Protein AF-M1XGV8-F1 (afdb_monomer_lite)

Organism: Staphylococcus aureus (NCBI:txid1280)

Sequence (108 aa):
MMTNIQRMIQMTYEQKDDFKKLKNRILGISINLPEGQTFTFHDLNRRANVPCSKAVQQNVGRWFAYFVKHAPRVPFIIIGKNTNGHLVYMKVGPNPLNDSNPSKGGVR

Radius of gyration: 16.37 Å; chains: 1; bounding box: 46×29×45 Å

pLDDT: mean 85.89, std 16.35, range [32.66, 98.12]

Secondary structure (DSSP, 8-state):
---HHHHHHHHHHHHHHHHHHHHHHHHHHHHTSPTT-EEEHHHHHHHH-----HHHHHHHHHHHHHHHHHSTT-SEEEEEE-TTS-EEEEE-SS--S-TT-GGGT---

Foldseek 3Di:
DDDPVRVVVVVVVQLVVLLVLLLVQLVVVLQPDDAFDKDFLVRSSVVSPRDDDPVSSVVSNVVVLCCQLPPPQDQKFFPAADPVRTTMMGGHPRDDDDPPDCSSPDDD

InterPro domains:
  IPR010813 Protein of unknown function DUF1413 [PF07205] (26-91)

Structure (mmCIF, N/CA/C/O backbone):
data_AF-M1XGV8-F1
#
_entry.id   AF-M1XGV8-F1
#
loop_
_atom_site.group_PDB
_atom_site.id
_atom_site.type_symbol
_atom_site.label_atom_id
_atom_site.label_alt_id
_atom_site.label_comp_id
_atom_site.label_asym_id
_atom_site.label_entity_id
_atom_site.label_seq_id
_atom_site.pdbx_PDB_ins_code
_atom_site.Cartn_x
_atom_site.Cartn_y
_atom_site.Cartn_z
_atom_site.occupancy
_atom_site.B_iso_or_equiv
_atom_site.auth_seq_id
_atom_site.auth_comp_id
_atom_site.auth_asym_id
_atom_site.auth_atom_id
_atom_site.pdbx_PDB_model_num
ATOM 1 N N . MET A 1 1 ? -25.341 10.322 29.664 1.00 70.62 1 MET A N 1
ATOM 2 C CA . MET A 1 1 ? -25.347 11.043 28.370 1.00 70.62 1 MET A CA 1
ATOM 3 C C . MET A 1 1 ? -23.936 11.576 28.138 1.00 70.62 1 MET A C 1
ATOM 5 O O . MET A 1 1 ? -23.422 12.223 29.038 1.00 70.62 1 MET A O 1
ATOM 9 N N . MET A 1 2 ? -23.270 11.235 27.028 1.00 75.94 2 MET A N 1
ATOM 10 C CA . MET A 1 2 ? -21.905 11.720 26.741 1.00 75.94 2 MET A CA 1
ATOM 11 C C . MET A 1 2 ? -21.920 13.177 26.267 1.00 75.94 2 MET A C 1
ATOM 13 O O . MET A 1 2 ? -22.808 13.566 25.506 1.00 75.94 2 MET A O 1
ATOM 17 N N . THR A 1 3 ? -20.922 13.961 26.677 1.00 87.50 3 THR A N 1
ATOM 18 C CA . THR A 1 3 ? -20.752 15.354 26.234 1.00 87.50 3 THR A CA 1
ATOM 19 C C . THR A 1 3 ? -20.214 15.432 24.799 1.00 87.50 3 THR A C 1
ATOM 21 O O . THR A 1 3 ? -19.649 14.471 24.270 1.00 87.50 3 THR A O 1
ATOM 24 N N . ASN A 1 4 ? -20.345 16.596 24.155 1.00 82.88 4 ASN A N 1
ATOM 25 C CA . ASN A 1 4 ? -19.813 16.817 22.802 1.00 82.88 4 ASN A CA 1
ATOM 26 C C . ASN A 1 4 ? -18.289 16.613 22.726 1.00 82.88 4 ASN A C 1
ATOM 28 O O . ASN A 1 4 ? -17.795 16.052 21.751 1.00 82.88 4 ASN A O 1
ATOM 32 N N . ILE A 1 5 ? -17.557 16.978 23.782 1.00 83.38 5 ILE A N 1
ATOM 33 C CA . ILE A 1 5 ? -16.105 16.769 23.876 1.00 83.38 5 ILE A CA 1
ATOM 34 C C . ILE A 1 5 ? -15.777 15.270 23.904 1.00 83.38 5 ILE A C 1
ATOM 36 O O . ILE A 1 5 ? -14.925 14.813 23.146 1.00 83.38 5 ILE A O 1
ATOM 40 N N . GLN A 1 6 ? -16.492 14.481 24.715 1.00 79.94 6 GLN A N 1
ATOM 41 C CA . GLN A 1 6 ? -16.293 13.028 24.782 1.00 79.94 6 GLN A CA 1
ATOM 42 C C . GLN A 1 6 ? -16.552 12.347 23.431 1.00 79.94 6 GLN A C 1
ATOM 44 O O . GLN A 1 6 ? -15.802 11.454 23.044 1.00 79.94 6 GLN A O 1
ATOM 49 N N . ARG A 1 7 ? -17.558 12.807 22.675 1.00 79.38 7 ARG A N 1
ATOM 50 C CA . ARG A 1 7 ? -17.839 12.305 21.318 1.00 79.38 7 ARG A CA 1
ATOM 51 C C . ARG A 1 7 ? -16.718 12.622 20.324 1.00 79.38 7 ARG A C 1
ATOM 53 O O . ARG A 1 7 ? -16.340 11.749 19.548 1.00 79.38 7 ARG A O 1
ATOM 60 N N . MET A 1 8 ? -16.163 13.837 20.351 1.00 78.94 8 MET A N 1
ATOM 61 C CA . MET A 1 8 ? -15.040 14.220 19.479 1.00 78.94 8 MET A CA 1
ATOM 62 C C . MET A 1 8 ? -13.773 13.417 19.785 1.00 78.94 8 MET A C 1
ATOM 64 O O . MET A 1 8 ? -13.071 12.975 18.873 1.00 78.94 8 MET A O 1
ATOM 68 N N . ILE A 1 9 ? -13.492 13.209 21.071 1.00 80.06 9 ILE A N 1
ATOM 69 C CA . ILE A 1 9 ? -12.359 12.406 21.525 1.00 80.06 9 ILE A CA 1
ATOM 70 C C . ILE A 1 9 ? -12.516 10.960 21.042 1.00 80.06 9 ILE A C 1
ATOM 72 O O . ILE A 1 9 ? -11.611 10.441 20.391 1.00 80.06 9 ILE A O 1
ATOM 76 N N . GLN A 1 10 ? -13.680 10.346 21.269 1.00 74.25 10 GLN A N 1
ATOM 77 C CA . GLN A 1 10 ? -13.974 8.980 20.828 1.00 74.25 10 GLN A CA 1
ATOM 78 C C . GLN A 1 10 ? -13.811 8.815 19.309 1.00 74.25 10 GLN A C 1
ATOM 80 O O . GLN A 1 10 ? -13.085 7.934 18.858 1.00 74.25 10 GLN A O 1
ATOM 85 N N . MET A 1 11 ? -14.382 9.730 18.521 1.00 77.81 11 MET A N 1
ATOM 86 C CA . MET A 1 11 ? -14.252 9.737 17.058 1.00 77.81 11 MET A CA 1
ATOM 87 C C . MET A 1 11 ? -12.790 9.866 16.593 1.00 77.81 11 MET A C 1
ATOM 89 O O . MET A 1 11 ? -12.409 9.349 15.543 1.00 77.81 11 MET A O 1
ATOM 93 N N . THR A 1 12 ? -11.954 10.568 17.359 1.00 82.62 12 THR A N 1
ATOM 94 C CA . THR A 1 12 ? -10.524 10.713 17.056 1.00 82.62 12 THR A CA 1
ATOM 95 C C . THR A 1 12 ? -9.754 9.429 17.365 1.00 82.62 12 THR A C 1
ATOM 97 O O . THR A 1 12 ? -8.859 9.056 16.603 1.00 82.62 12 THR A O 1
ATOM 100 N N . TYR A 1 13 ? -10.090 8.742 18.460 1.00 80.50 13 TYR A N 1
ATOM 101 C CA . TYR A 1 13 ? -9.503 7.444 18.798 1.00 80.50 13 TYR A CA 1
ATOM 102 C C . TYR A 1 13 ? -9.877 6.370 17.775 1.00 80.50 13 TYR A C 1
ATOM 104 O O . TYR A 1 13 ? -8.982 5.710 17.253 1.00 80.50 13 TYR A O 1
ATOM 112 N N . GLU A 1 14 ? -11.153 6.274 17.398 1.00 80.88 14 GLU A N 1
ATOM 113 C CA . GLU A 1 14 ? -11.628 5.324 16.382 1.00 80.88 14 GLU A CA 1
ATOM 114 C C . GLU A 1 14 ? -10.898 5.514 15.044 1.00 80.88 14 GLU A C 1
ATOM 116 O O . GLU A 1 14 ? -10.396 4.556 14.460 1.00 80.88 14 GLU A O 1
ATOM 121 N N . GLN A 1 15 ? -10.710 6.762 14.601 1.00 86.12 15 GLN A N 1
ATOM 122 C CA . GLN A 1 15 ? -9.940 7.047 13.385 1.00 86.12 15 GLN A CA 1
ATOM 123 C C . GLN A 1 15 ? -8.465 6.634 13.482 1.00 86.12 15 GLN A C 1
ATOM 125 O O . GLN A 1 15 ? -7.885 6.191 12.487 1.00 86.12 15 GLN A O 1
ATOM 130 N N . LYS A 1 16 ? -7.835 6.786 14.653 1.00 89.56 16 LYS A N 1
ATOM 131 C CA . LYS A 1 16 ? -6.446 6.351 14.872 1.00 89.56 16 LYS A CA 1
ATOM 132 C C . LYS A 1 16 ? -6.328 4.829 14.841 1.00 89.56 16 LYS A C 1
ATOM 134 O O . LYS A 1 16 ? -5.387 4.309 14.232 1.00 89.56 16 LYS A O 1
ATOM 139 N N . ASP A 1 17 ? -7.275 4.130 15.453 1.00 93.62 17 ASP A N 1
ATOM 140 C CA . ASP A 1 17 ? -7.297 2.670 15.484 1.00 93.62 17 ASP A CA 1
ATOM 141 C C . ASP A 1 17 ? -7.564 2.086 14.096 1.00 93.62 17 ASP A C 1
ATOM 143 O O . ASP A 1 17 ? -6.814 1.215 13.643 1.00 93.62 17 ASP A O 1
ATOM 147 N N . ASP A 1 18 ? -8.531 2.640 13.364 1.00 95.50 18 ASP A N 1
ATOM 148 C CA . ASP A 1 18 ? -8.809 2.270 11.977 1.00 95.50 18 ASP A CA 1
ATOM 149 C C . ASP A 1 18 ? -7.601 2.518 11.073 1.00 95.50 18 ASP A C 1
ATOM 151 O O . ASP A 1 18 ? -7.235 1.657 10.267 1.00 95.50 18 ASP A O 1
ATOM 155 N N . PHE A 1 19 ? -6.925 3.663 11.233 1.00 96.38 19 PHE A N 1
ATOM 156 C CA . PHE A 1 19 ? -5.697 3.960 10.499 1.00 96.38 19 PHE A CA 1
ATOM 157 C C . PHE A 1 19 ? -4.634 2.893 10.759 1.00 96.38 19 PHE A C 1
ATOM 159 O O . PHE A 1 19 ? -4.057 2.352 9.814 1.00 96.38 19 PHE A O 1
ATOM 166 N N . LYS A 1 20 ? -4.377 2.550 12.028 1.00 96.75 20 LYS A N 1
ATOM 167 C CA . LYS A 1 20 ? -3.378 1.538 12.402 1.00 96.75 20 LYS A CA 1
ATOM 168 C C . LYS A 1 20 ? -3.750 0.160 11.852 1.00 96.75 20 LYS A C 1
ATOM 170 O O . LYS A 1 20 ? -2.883 -0.530 11.310 1.00 96.75 20 LYS A O 1
ATOM 175 N N . LYS A 1 21 ? -5.024 -0.222 11.953 1.00 97.69 21 LYS A N 1
ATOM 176 C CA . LYS A 1 21 ? -5.551 -1.504 11.474 1.00 97.69 21 LYS A CA 1
ATOM 177 C C . LYS A 1 21 ? -5.418 -1.632 9.959 1.00 97.69 21 LYS A C 1
ATOM 179 O O . LYS A 1 21 ? -4.836 -2.611 9.486 1.00 97.69 21 LYS A O 1
ATOM 184 N N . LEU A 1 22 ? -5.881 -0.633 9.204 1.00 98.12 22 LEU A N 1
ATOM 185 C CA . LEU A 1 22 ? -5.764 -0.621 7.747 1.00 98.12 22 LEU A CA 1
ATOM 186 C C . LEU A 1 22 ? -4.293 -0.603 7.319 1.00 98.12 22 LEU A C 1
ATOM 188 O O . LEU A 1 22 ? -3.890 -1.445 6.522 1.00 98.12 22 LEU A O 1
ATOM 192 N N . LYS A 1 23 ? -3.461 0.267 7.904 1.00 98.00 23 LYS A N 1
ATOM 193 C CA . LYS A 1 23 ? -2.017 0.337 7.624 1.00 98.00 23 LYS A CA 1
ATOM 194 C C . LYS A 1 23 ? -1.330 -1.026 7.756 1.00 98.00 23 LYS A C 1
ATOM 196 O O . LYS A 1 23 ? -0.622 -1.452 6.845 1.00 98.00 23 LYS A O 1
ATOM 201 N N . ASN A 1 24 ? -1.549 -1.718 8.873 1.00 97.88 24 ASN A N 1
ATOM 202 C CA . ASN A 1 24 ? -0.918 -3.010 9.137 1.00 97.88 24 ASN A CA 1
ATOM 203 C C . ASN A 1 24 ? -1.402 -4.090 8.159 1.00 97.88 24 ASN A C 1
ATOM 205 O O . ASN A 1 24 ? -0.599 -4.891 7.682 1.00 97.88 24 ASN A O 1
ATOM 209 N N . ARG A 1 25 ? -2.698 -4.094 7.818 1.00 97.88 25 ARG A N 1
ATOM 210 C CA . ARG A 1 25 ? -3.262 -5.041 6.848 1.00 97.88 25 ARG A CA 1
ATOM 211 C C . ARG A 1 25 ? -2.702 -4.813 5.444 1.00 97.88 25 ARG A C 1
ATOM 213 O O . ARG A 1 25 ? -2.319 -5.777 4.790 1.00 97.88 25 ARG A O 1
ATOM 220 N N . ILE A 1 26 ? -2.608 -3.553 5.016 1.00 97.94 26 ILE A N 1
ATOM 221 C CA . ILE A 1 26 ? -2.014 -3.155 3.734 1.00 97.94 26 ILE A CA 1
ATOM 222 C C . ILE A 1 26 ? -0.568 -3.645 3.636 1.00 97.94 26 ILE A C 1
ATOM 224 O O . ILE A 1 26 ? -0.235 -4.304 2.656 1.00 97.94 26 ILE A O 1
ATOM 228 N N . LEU A 1 27 ? 0.258 -3.391 4.659 1.00 96.25 27 LEU A N 1
ATOM 229 C CA . LEU A 1 27 ? 1.647 -3.863 4.700 1.00 96.25 27 LEU A CA 1
ATOM 230 C C . LEU A 1 27 ? 1.745 -5.390 4.633 1.00 96.25 27 LEU A C 1
ATOM 232 O O . LEU A 1 27 ? 2.539 -5.923 3.863 1.00 96.25 27 LEU A O 1
ATOM 236 N N . GLY A 1 28 ? 0.927 -6.093 5.420 1.00 96.31 28 GLY A N 1
ATOM 237 C CA . GLY A 1 28 ? 0.908 -7.554 5.423 1.00 96.31 28 GLY A CA 1
ATOM 238 C C . GLY A 1 28 ? 0.547 -8.137 4.056 1.00 96.31 28 GLY A C 1
ATOM 239 O O . GLY A 1 28 ? 1.162 -9.106 3.624 1.00 96.31 28 GLY A O 1
ATOM 240 N N . ILE A 1 29 ? -0.403 -7.533 3.339 1.00 97.12 29 ILE A N 1
ATOM 241 C CA . ILE A 1 29 ? -0.753 -7.969 1.981 1.00 97.12 29 ILE A CA 1
ATOM 242 C C . ILE A 1 29 ? 0.375 -7.630 1.006 1.00 97.12 29 ILE A C 1
ATOM 244 O O . ILE A 1 29 ? 0.780 -8.495 0.238 1.00 97.12 29 ILE A O 1
ATOM 248 N N . SER A 1 30 ? 0.890 -6.396 1.028 1.00 95.50 30 SER A N 1
ATOM 249 C CA . SER A 1 30 ? 1.862 -5.932 0.034 1.00 95.50 30 SER A CA 1
ATOM 250 C C . SER A 1 30 ? 3.193 -6.677 0.119 1.00 95.50 30 SER A C 1
ATOM 252 O O . SER A 1 30 ? 3.776 -6.992 -0.913 1.00 95.50 30 SER A O 1
ATOM 254 N N . ILE A 1 31 ? 3.675 -6.984 1.328 1.00 93.12 31 ILE A N 1
ATOM 255 C CA . ILE A 1 31 ? 4.943 -7.708 1.533 1.00 93.12 31 ILE A CA 1
ATOM 256 C C . ILE A 1 31 ? 4.866 -9.140 0.988 1.00 93.12 31 ILE A C 1
ATOM 258 O O . ILE A 1 31 ? 5.855 -9.624 0.445 1.00 93.12 31 ILE A O 1
ATOM 262 N N . ASN A 1 32 ? 3.698 -9.777 1.088 1.00 94.44 32 ASN A N 1
ATOM 263 C CA . ASN A 1 32 ? 3.469 -11.155 0.646 1.00 94.44 32 ASN A CA 1
ATOM 264 C C . ASN A 1 32 ? 3.098 -11.280 -0.842 1.00 94.44 32 ASN A C 1
ATOM 266 O O . ASN A 1 32 ? 2.767 -12.373 -1.299 1.00 94.44 32 ASN A O 1
ATOM 270 N N . LEU A 1 33 ? 3.119 -10.186 -1.610 1.00 95.56 33 LEU A N 1
ATOM 271 C CA . LEU A 1 33 ? 2.968 -10.282 -3.060 1.00 95.56 33 LEU A CA 1
ATOM 272 C C . LEU A 1 33 ? 4.217 -10.944 -3.677 1.00 95.56 33 LEU A C 1
ATOM 274 O O . LEU A 1 33 ? 5.332 -10.669 -3.224 1.00 95.56 33 LEU A O 1
ATOM 278 N N . PRO A 1 34 ? 4.054 -11.772 -4.724 1.00 94.56 34 PRO A N 1
ATOM 279 C CA . PRO A 1 34 ? 5.144 -12.209 -5.586 1.00 94.56 34 PRO A CA 1
ATOM 280 C C . PRO A 1 34 ? 5.990 -11.051 -6.122 1.00 94.56 34 PRO A C 1
ATOM 282 O O . PRO A 1 34 ? 5.476 -9.977 -6.449 1.00 94.56 34 PRO A O 1
ATOM 285 N N . GLU A 1 35 ? 7.295 -11.277 -6.255 1.00 92.75 35 GLU A N 1
ATOM 286 C CA . GLU A 1 35 ? 8.187 -10.334 -6.931 1.00 92.75 35 GLU A CA 1
ATOM 287 C C . GLU A 1 35 ? 7.772 -10.124 -8.392 1.00 92.75 35 GLU A C 1
ATOM 289 O O . GLU A 1 35 ? 7.268 -11.030 -9.052 1.00 92.75 35 GLU A O 1
ATOM 294 N N . GLY A 1 36 ? 7.928 -8.895 -8.882 1.00 91.25 36 GLY A N 1
ATOM 295 C CA . GLY A 1 36 ? 7.449 -8.472 -10.198 1.00 91.25 36 GLY A CA 1
ATOM 296 C C . GLY A 1 36 ? 5.954 -8.144 -10.245 1.00 91.25 36 GLY A C 1
ATOM 297 O O . GLY A 1 36 ? 5.502 -7.532 -11.212 1.00 91.25 36 GLY A O 1
ATOM 298 N N . GLN A 1 37 ? 5.169 -8.472 -9.209 1.00 96.00 37 GLN A N 1
ATOM 299 C CA . GLN A 1 37 ? 3.748 -8.134 -9.207 1.00 96.00 37 GLN A CA 1
ATOM 300 C C . GLN A 1 37 ? 3.535 -6.621 -9.112 1.00 96.00 37 GLN A C 1
ATOM 302 O O . GLN A 1 37 ? 4.015 -5.957 -8.186 1.00 96.00 37 GLN A O 1
ATOM 307 N N . THR A 1 38 ? 2.740 -6.094 -10.043 1.00 96.94 38 THR A N 1
ATOM 308 C CA . THR A 1 38 ? 2.253 -4.716 -10.012 1.00 96.94 38 THR A CA 1
ATOM 309 C C . THR A 1 38 ? 0.942 -4.614 -9.239 1.00 96.94 38 THR A C 1
ATOM 311 O O . THR A 1 38 ? 0.118 -5.533 -9.231 1.00 96.94 38 THR A O 1
ATOM 314 N N . PHE A 1 39 ? 0.754 -3.502 -8.535 1.00 97.19 39 PHE A N 1
ATOM 315 C CA . PHE A 1 39 ? -0.440 -3.264 -7.728 1.00 97.19 39 PHE A CA 1
ATOM 316 C C . PHE A 1 39 ? -0.691 -1.772 -7.515 1.00 97.19 39 PHE A C 1
ATOM 318 O O . PHE A 1 39 ? 0.215 -0.945 -7.610 1.00 97.19 39 PHE A O 1
ATOM 325 N N . THR A 1 40 ? -1.927 -1.420 -7.169 1.00 97.94 40 THR A N 1
ATOM 326 C CA . THR A 1 40 ? -2.280 -0.085 -6.669 1.00 97.94 40 THR A CA 1
ATOM 327 C C . THR A 1 40 ? -2.653 -0.141 -5.189 1.00 97.94 40 THR A C 1
ATOM 329 O O . THR A 1 40 ? -3.015 -1.194 -4.659 1.00 97.94 40 THR A O 1
ATOM 332 N N . PHE A 1 41 ? -2.648 1.010 -4.509 1.00 97.12 41 PHE A N 1
ATOM 333 C CA . PHE A 1 41 ? -3.210 1.089 -3.155 1.00 97.12 41 PHE A CA 1
ATOM 334 C C . PHE A 1 41 ? -4.690 0.670 -3.129 1.00 97.12 41 PHE A C 1
ATOM 336 O O . PHE A 1 41 ? -5.140 0.053 -2.170 1.00 97.12 41 PHE A O 1
ATOM 343 N N . HIS A 1 42 ? -5.442 0.959 -4.196 1.00 96.19 42 HIS A N 1
ATOM 344 C CA . HIS A 1 42 ? -6.845 0.569 -4.308 1.00 96.19 42 HIS A CA 1
ATOM 345 C C . HIS A 1 42 ? -7.025 -0.958 -4.290 1.00 96.19 42 HIS A C 1
ATOM 347 O O . HIS A 1 42 ? -7.919 -1.458 -3.609 1.00 96.19 42 HIS A O 1
ATOM 353 N N . ASP A 1 43 ? -6.152 -1.710 -4.966 1.00 96.50 43 ASP A N 1
ATOM 354 C CA . ASP A 1 43 ? -6.190 -3.179 -4.952 1.00 96.50 43 ASP A CA 1
ATOM 355 C C . ASP A 1 43 ? -5.914 -3.737 -3.559 1.00 96.50 43 ASP A C 1
ATOM 357 O O . ASP A 1 43 ? -6.636 -4.617 -3.084 1.00 96.50 43 ASP A O 1
ATOM 361 N N . LEU A 1 44 ? -4.912 -3.181 -2.874 1.00 97.56 44 LEU A N 1
ATOM 362 C CA . LEU A 1 44 ? -4.597 -3.553 -1.497 1.00 97.56 44 LEU A CA 1
ATOM 363 C C . LEU A 1 44 ? -5.748 -3.214 -0.546 1.00 97.56 44 LEU A C 1
ATOM 365 O O . LEU A 1 44 ? -6.104 -4.040 0.286 1.00 97.56 44 LEU A O 1
ATOM 369 N N . ASN A 1 45 ? -6.361 -2.037 -0.687 1.00 96.75 45 ASN A N 1
ATOM 370 C CA . ASN A 1 45 ? -7.473 -1.586 0.149 1.00 96.75 45 ASN A CA 1
ATOM 371 C C . ASN A 1 45 ? -8.712 -2.479 -0.013 1.00 96.75 45 ASN A C 1
ATOM 373 O O . ASN A 1 45 ? -9.312 -2.881 0.983 1.00 96.75 45 ASN A O 1
ATOM 377 N N . ARG A 1 46 ? -9.038 -2.882 -1.251 1.00 96.19 46 ARG A N 1
ATOM 378 C CA . ARG A 1 46 ? -10.102 -3.866 -1.517 1.00 96.19 46 ARG A CA 1
ATOM 379 C C . ARG A 1 46 ? -9.815 -5.215 -0.856 1.00 96.19 46 ARG A C 1
ATOM 381 O O . ARG A 1 46 ? -10.703 -5.781 -0.233 1.00 96.19 46 ARG A O 1
ATOM 388 N N . ARG A 1 47 ? -8.575 -5.713 -0.943 1.00 96.56 47 ARG A N 1
ATOM 389 C CA . ARG A 1 47 ? -8.165 -6.979 -0.300 1.00 96.56 47 ARG A CA 1
ATOM 390 C C . ARG A 1 47 ? -8.110 -6.885 1.227 1.00 96.56 47 ARG A C 1
ATOM 392 O O . ARG A 1 47 ? -8.360 -7.873 1.912 1.00 96.56 47 ARG A O 1
ATOM 399 N N . ALA A 1 48 ? -7.759 -5.720 1.767 1.00 96.50 48 ALA A N 1
ATOM 400 C CA . ALA A 1 48 ? -7.681 -5.490 3.203 1.00 96.50 48 ALA A CA 1
ATOM 401 C C . ALA A 1 48 ? -9.062 -5.558 3.861 1.00 96.50 48 ALA A C 1
ATOM 403 O O . ALA A 1 48 ? -9.152 -6.067 4.978 1.00 96.50 48 ALA A O 1
ATOM 404 N N . ASN A 1 49 ? -10.098 -5.073 3.162 1.00 95.50 49 ASN A N 1
ATOM 405 C CA . ASN A 1 49 ? -11.502 -5.106 3.578 1.00 95.50 49 ASN A CA 1
ATOM 406 C C . ASN A 1 49 ? -11.714 -4.655 5.037 1.00 95.50 49 ASN A C 1
ATOM 408 O O . ASN A 1 49 ? -12.459 -5.266 5.802 1.00 95.50 49 ASN A O 1
ATOM 412 N N . VAL A 1 50 ? -10.996 -3.605 5.453 1.00 94.88 50 VAL A N 1
ATOM 413 C CA . VAL A 1 50 ? -11.149 -3.015 6.786 1.00 94.88 50 VAL A CA 1
ATOM 414 C C . VAL A 1 50 ? -12.267 -1.974 6.711 1.00 94.88 50 VAL A C 1
ATOM 416 O O . VAL A 1 50 ? -12.101 -0.986 5.988 1.00 94.88 50 VAL A O 1
ATOM 419 N N . PRO A 1 51 ? -13.387 -2.152 7.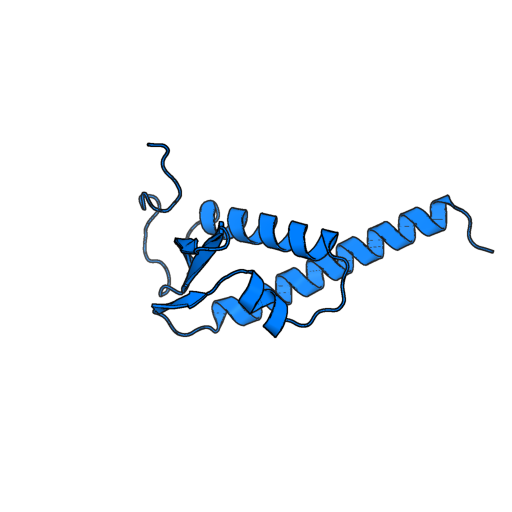437 1.00 93.69 51 PRO A N 1
ATOM 420 C CA . PRO A 1 51 ? -14.429 -1.137 7.494 1.00 93.69 51 PRO A CA 1
ATOM 421 C C . PRO A 1 51 ? -13.863 0.101 8.192 1.00 93.69 51 PRO A C 1
ATOM 423 O O . PRO A 1 51 ? -13.453 0.026 9.343 1.00 93.69 51 PRO A O 1
ATOM 426 N N . CYS A 1 52 ? -13.777 1.212 7.464 1.00 93.69 52 CYS A N 1
ATOM 427 C CA . CYS A 1 52 ? -13.285 2.492 7.968 1.00 93.69 52 CYS A CA 1
ATOM 428 C C . CYS A 1 52 ? -13.727 3.632 7.042 1.00 93.69 52 CYS A C 1
ATOM 430 O O . CYS A 1 52 ? -14.117 3.414 5.887 1.00 93.69 52 CYS A O 1
ATOM 432 N N . SER A 1 53 ? -13.640 4.868 7.534 1.00 94.94 53 SER A N 1
ATOM 433 C CA . SER A 1 53 ? -14.036 6.049 6.765 1.00 94.94 53 SER A CA 1
ATOM 434 C C . SER A 1 53 ? -13.154 6.274 5.527 1.00 94.94 53 SER A C 1
ATOM 436 O O . SER A 1 53 ? -11.973 5.919 5.484 1.00 94.94 53 SER A O 1
ATOM 438 N N . LYS A 1 54 ? -13.702 6.957 4.514 1.00 94.06 54 LYS A N 1
ATOM 439 C CA . LYS A 1 54 ? -12.943 7.363 3.317 1.00 94.06 54 LYS A CA 1
ATOM 440 C C . LYS A 1 54 ? -11.719 8.220 3.669 1.00 94.06 54 LYS A C 1
ATOM 442 O O . LYS A 1 54 ? -10.688 8.101 3.012 1.00 94.06 54 LYS A O 1
ATOM 447 N N . ALA A 1 55 ? -11.813 9.044 4.715 1.00 94.19 55 ALA A N 1
ATOM 448 C CA . ALA A 1 55 ? -10.702 9.863 5.194 1.00 94.19 55 ALA A CA 1
ATOM 449 C C . ALA A 1 55 ? -9.544 8.999 5.721 1.00 94.19 55 ALA A C 1
ATOM 451 O O . ALA A 1 55 ? -8.391 9.236 5.360 1.00 94.19 55 ALA A O 1
ATOM 452 N N . VAL A 1 56 ? -9.841 7.948 6.495 1.00 96.31 56 VAL A N 1
ATOM 453 C CA . VAL A 1 56 ? -8.823 6.989 6.952 1.00 96.31 56 VAL A CA 1
ATOM 454 C C . VAL A 1 56 ? -8.167 6.290 5.760 1.00 96.31 56 VAL A C 1
ATOM 456 O O . VAL A 1 56 ? -6.939 6.255 5.679 1.00 96.31 56 VAL A O 1
ATOM 459 N N . GLN A 1 57 ? -8.955 5.816 4.789 1.00 97.12 57 GLN A N 1
ATOM 460 C CA . GLN A 1 57 ? -8.424 5.167 3.582 1.00 97.12 57 GLN A CA 1
ATOM 461 C C . GLN A 1 57 ? -7.480 6.091 2.796 1.00 97.12 57 GLN A C 1
ATOM 463 O O . GLN A 1 57 ? -6.391 5.678 2.396 1.00 97.12 57 GLN A O 1
ATOM 468 N N . GLN A 1 58 ? -7.857 7.361 2.615 1.00 95.62 58 GLN A N 1
ATOM 469 C CA . GLN A 1 58 ? -7.021 8.363 1.946 1.00 95.62 58 GLN A CA 1
ATOM 470 C C . GLN A 1 58 ? -5.736 8.659 2.724 1.00 95.62 58 GLN A C 1
ATOM 472 O O . GLN A 1 58 ? -4.665 8.748 2.121 1.00 95.62 58 GLN A O 1
ATOM 477 N N . ASN A 1 59 ? -5.817 8.779 4.050 1.00 96.88 59 ASN A N 1
ATOM 478 C CA . ASN A 1 59 ? -4.652 9.029 4.895 1.00 96.88 59 ASN A CA 1
ATOM 479 C C . ASN A 1 59 ? -3.670 7.854 4.872 1.00 96.88 59 ASN A C 1
ATOM 481 O O . ASN A 1 59 ? -2.465 8.078 4.753 1.00 96.88 59 ASN A O 1
ATOM 485 N N . VAL A 1 60 ? -4.157 6.609 4.914 1.00 97.88 60 VAL A N 1
ATOM 486 C CA . VAL A 1 60 ? -3.290 5.429 4.777 1.00 97.88 60 VAL A CA 1
ATOM 487 C C . VAL A 1 60 ? -2.687 5.357 3.372 1.00 97.88 60 VAL A C 1
ATOM 489 O O . VAL A 1 60 ? -1.503 5.057 3.245 1.00 97.88 60 VAL A O 1
ATOM 492 N N . GLY A 1 61 ? -3.438 5.708 2.324 1.00 97.00 61 GLY A N 1
ATOM 493 C CA . GLY A 1 61 ? -2.909 5.786 0.958 1.00 97.00 61 GLY A CA 1
ATOM 494 C C . GLY A 1 61 ? -1.785 6.817 0.805 1.00 97.00 61 GLY A C 1
ATOM 495 O O . GLY A 1 61 ? -0.740 6.515 0.226 1.00 97.00 61 GLY A O 1
ATOM 496 N N . ARG A 1 62 ? -1.952 8.016 1.383 1.00 96.81 62 ARG A N 1
ATOM 497 C CA . ARG A 1 62 ? -0.910 9.061 1.426 1.00 96.81 62 ARG A CA 1
ATOM 498 C C . ARG A 1 62 ? 0.321 8.593 2.197 1.00 96.81 62 ARG A C 1
ATOM 500 O O . ARG A 1 62 ? 1.439 8.745 1.708 1.00 96.81 62 ARG A O 1
ATOM 507 N N . TRP A 1 63 ? 0.114 7.988 3.368 1.00 97.50 63 TRP A N 1
ATOM 508 C CA . TRP A 1 63 ? 1.193 7.410 4.164 1.00 97.50 63 TRP A CA 1
ATOM 509 C C . TRP A 1 63 ? 1.949 6.326 3.387 1.00 97.50 63 TRP A C 1
ATOM 511 O O . TRP A 1 63 ? 3.175 6.343 3.375 1.00 97.50 63 TRP A O 1
ATOM 521 N N . PHE A 1 64 ? 1.247 5.427 2.691 1.00 96.94 64 PHE A N 1
ATOM 522 C CA . PHE A 1 64 ? 1.869 4.341 1.931 1.00 96.94 64 PHE A CA 1
ATOM 523 C C . PHE A 1 64 ? 2.723 4.878 0.777 1.00 96.94 64 PHE A C 1
ATOM 525 O O . PHE A 1 64 ? 3.858 4.446 0.595 1.00 96.94 64 PHE A O 1
ATOM 532 N N . ALA A 1 65 ? 2.224 5.870 0.033 1.00 95.56 65 ALA A N 1
ATOM 533 C CA . ALA A 1 65 ? 2.999 6.525 -1.019 1.00 95.56 65 ALA A CA 1
ATOM 534 C C . ALA A 1 65 ? 4.269 7.199 -0.470 1.00 95.56 65 ALA A C 1
ATOM 536 O O . ALA A 1 65 ? 5.342 7.051 -1.056 1.00 95.56 65 ALA A O 1
ATOM 537 N N . TYR A 1 66 ? 4.161 7.895 0.667 1.00 93.88 66 TYR A N 1
ATOM 538 C CA . TYR A 1 66 ? 5.305 8.517 1.337 1.00 93.88 66 TYR A CA 1
ATOM 539 C C . TYR A 1 66 ? 6.313 7.470 1.833 1.00 93.88 66 TYR A C 1
ATOM 541 O O . TYR A 1 66 ? 7.511 7.613 1.605 1.00 93.88 66 TYR A O 1
ATOM 549 N N . PHE A 1 67 ? 5.825 6.388 2.448 1.00 93.50 67 PHE A N 1
ATOM 550 C CA . PHE A 1 67 ? 6.630 5.257 2.904 1.00 93.50 67 PHE A CA 1
ATOM 551 C C . PHE A 1 67 ? 7.430 4.641 1.755 1.00 93.50 67 PHE A C 1
ATOM 553 O O . PHE A 1 67 ? 8.644 4.526 1.869 1.00 93.50 67 PHE A O 1
ATOM 560 N N . VAL A 1 68 ? 6.795 4.332 0.620 1.00 91.75 68 VAL A N 1
ATOM 561 C CA . VAL A 1 68 ? 7.505 3.766 -0.540 1.00 91.75 68 VAL A CA 1
ATOM 562 C C . VAL A 1 68 ? 8.542 4.742 -1.111 1.00 91.75 68 VAL A C 1
ATOM 564 O O . VAL A 1 68 ? 9.620 4.325 -1.524 1.00 91.75 68 VAL A O 1
ATOM 567 N N . LYS A 1 69 ? 8.238 6.045 -1.133 1.00 89.00 69 LYS A N 1
ATOM 568 C CA . LYS A 1 69 ? 9.129 7.064 -1.705 1.00 89.00 69 LYS A CA 1
ATOM 569 C C . LYS A 1 69 ? 10.362 7.334 -0.836 1.00 89.00 69 LYS A C 1
ATOM 571 O O . LYS A 1 69 ? 11.453 7.514 -1.373 1.00 89.00 69 LYS A O 1
ATOM 576 N N . HIS A 1 70 ? 10.183 7.392 0.482 1.00 87.69 70 HIS A N 1
ATOM 577 C CA . HIS A 1 70 ? 11.187 7.940 1.396 1.00 87.69 70 HIS A CA 1
ATOM 578 C C . HIS A 1 70 ? 11.820 6.917 2.338 1.00 87.69 70 HIS A C 1
ATOM 580 O O . HIS A 1 70 ? 12.933 7.158 2.800 1.00 87.69 70 HIS A O 1
ATOM 586 N N . ALA A 1 71 ? 11.166 5.790 2.635 1.00 85.94 71 ALA A N 1
ATOM 587 C CA . ALA A 1 71 ? 11.769 4.804 3.520 1.00 85.94 71 ALA A CA 1
ATOM 588 C C . ALA A 1 71 ? 12.877 4.025 2.781 1.00 85.94 71 ALA A C 1
ATOM 590 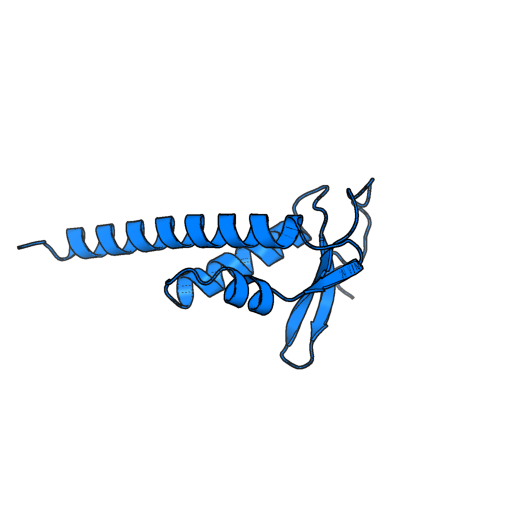O O . ALA A 1 71 ? 12.662 3.535 1.666 1.00 85.94 71 ALA A O 1
ATOM 591 N N . PRO A 1 72 ? 14.074 3.895 3.377 1.00 81.38 72 PRO A N 1
ATOM 592 C CA . PRO A 1 72 ? 15.148 3.119 2.777 1.00 81.38 72 PRO A CA 1
ATOM 593 C C . PRO A 1 72 ? 14.788 1.628 2.754 1.00 81.38 72 PRO A C 1
ATOM 595 O O . PRO A 1 72 ? 14.094 1.128 3.639 1.00 81.38 72 PRO A O 1
ATOM 598 N N . ARG A 1 73 ? 15.302 0.903 1.750 1.00 81.88 73 ARG A N 1
ATOM 599 C CA . ARG A 1 73 ? 15.250 -0.573 1.654 1.00 81.88 73 ARG A CA 1
ATOM 600 C C . ARG A 1 73 ? 13.847 -1.199 1.681 1.00 81.88 73 ARG A C 1
ATOM 602 O O . ARG A 1 73 ? 13.698 -2.378 1.992 1.00 81.88 73 ARG A O 1
ATOM 609 N N . VAL A 1 74 ? 12.811 -0.448 1.320 1.00 88.19 74 VAL A N 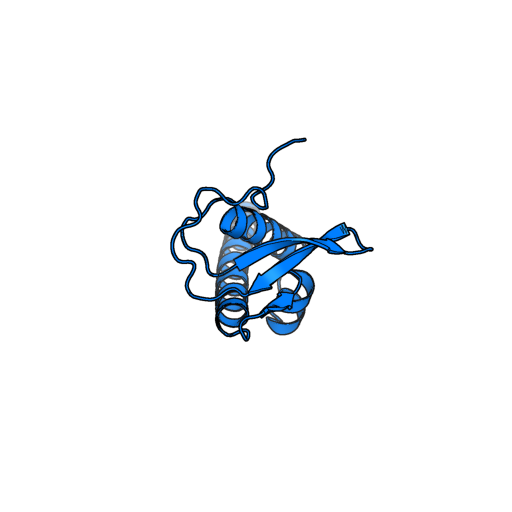1
ATOM 610 C CA . VAL A 1 74 ? 11.474 -1.021 1.128 1.00 88.19 74 VAL A CA 1
ATOM 611 C C . VAL A 1 74 ? 11.438 -1.903 -0.130 1.00 88.19 74 VAL A C 1
ATOM 613 O O . VAL A 1 74 ? 12.022 -1.521 -1.147 1.00 88.19 74 VAL A O 1
ATOM 616 N N . PRO A 1 75 ? 10.746 -3.060 -0.109 1.00 91.81 75 PRO A N 1
ATOM 617 C CA . PRO A 1 75 ? 10.663 -3.980 -1.249 1.00 91.81 75 PRO A CA 1
ATOM 618 C C . PRO A 1 75 ? 9.616 -3.528 -2.283 1.00 91.81 75 PRO A C 1
ATOM 620 O O . PRO A 1 75 ? 8.922 -4.340 -2.893 1.00 91.81 75 PRO A O 1
ATOM 623 N N . PHE A 1 76 ? 9.465 -2.217 -2.463 1.00 91.25 76 PHE A N 1
ATOM 624 C CA . PHE A 1 76 ? 8.465 -1.609 -3.331 1.00 91.25 76 PHE A CA 1
ATOM 625 C C . PHE A 1 76 ? 9.086 -0.446 -4.093 1.00 91.25 76 PHE A C 1
ATOM 627 O O . PHE A 1 76 ? 9.841 0.338 -3.521 1.00 91.25 76 PHE A O 1
ATOM 634 N N . ILE A 1 77 ? 8.708 -0.290 -5.358 1.00 91.31 77 ILE A N 1
ATOM 635 C CA . ILE A 1 77 ? 9.013 0.911 -6.141 1.00 91.31 77 ILE A CA 1
ATOM 636 C C . ILE A 1 77 ? 7.742 1.478 -6.764 1.00 91.31 77 ILE A C 1
ATOM 638 O O . ILE A 1 77 ? 6.787 0.744 -7.016 1.00 91.31 77 ILE A O 1
ATOM 642 N N . ILE A 1 78 ? 7.736 2.786 -7.018 1.00 93.00 78 ILE A N 1
ATOM 643 C CA . ILE A 1 78 ? 6.703 3.452 -7.815 1.00 93.00 78 ILE A CA 1
ATOM 644 C C . ILE A 1 78 ? 7.119 3.338 -9.282 1.00 93.00 78 ILE A C 1
ATOM 646 O O . ILE A 1 78 ? 8.223 3.747 -9.632 1.00 93.00 78 ILE A O 1
ATOM 650 N N . ILE A 1 79 ? 6.245 2.797 -10.132 1.00 93.38 79 ILE A N 1
ATOM 651 C CA . ILE A 1 79 ? 6.510 2.638 -11.574 1.00 93.38 79 ILE A CA 1
ATOM 652 C C . ILE A 1 79 ? 5.719 3.620 -12.447 1.00 9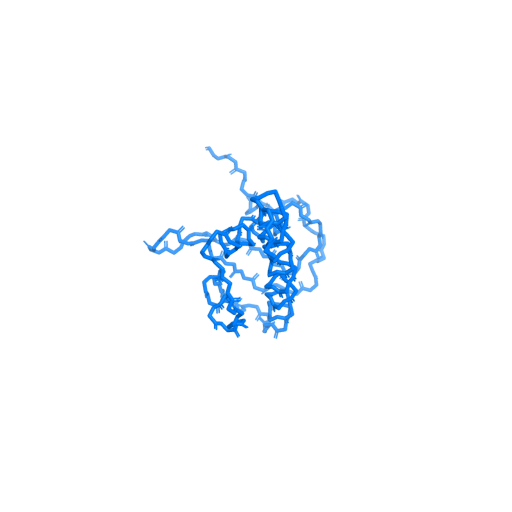3.38 79 ILE A C 1
ATOM 654 O O . ILE A 1 79 ? 5.896 3.650 -13.658 1.00 93.38 79 ILE A O 1
ATOM 658 N N . GLY A 1 80 ? 4.856 4.441 -11.843 1.00 92.50 80 GLY A N 1
ATOM 659 C CA . GLY A 1 80 ? 4.116 5.492 -12.538 1.00 92.50 80 GLY A CA 1
ATOM 660 C C . GLY A 1 80 ? 2.697 5.664 -12.007 1.00 92.50 80 GLY A C 1
ATOM 661 O O . GLY A 1 80 ? 2.421 5.428 -10.827 1.00 92.50 80 GLY A O 1
ATOM 662 N N . LYS A 1 81 ? 1.794 6.085 -12.894 1.00 95.44 81 LYS A N 1
ATOM 663 C CA . LYS A 1 81 ? 0.354 6.200 -12.642 1.00 95.44 81 LYS A CA 1
ATOM 664 C C . LYS A 1 81 ? -0.421 5.417 -13.698 1.00 95.44 81 LYS A C 1
ATOM 666 O O . LYS A 1 81 ? 0.006 5.362 -14.846 1.00 95.44 81 LYS A O 1
ATOM 671 N N . ASN A 1 82 ? -1.551 4.830 -13.315 1.00 93.44 82 ASN A N 1
ATOM 672 C CA . ASN A 1 82 ? -2.475 4.225 -14.273 1.00 93.44 82 ASN A CA 1
ATOM 673 C C . ASN A 1 82 ? -3.365 5.292 -14.939 1.00 93.44 82 ASN A C 1
ATOM 675 O O . ASN A 1 82 ? -3.298 6.475 -14.602 1.00 93.44 82 ASN A O 1
ATOM 679 N N . THR A 1 83 ? -4.239 4.864 -15.853 1.00 93.25 83 THR A N 1
ATOM 680 C CA . THR A 1 83 ? -5.190 5.732 -16.575 1.00 93.25 83 THR A CA 1
ATOM 681 C C . THR A 1 83 ? -6.152 6.496 -15.661 1.00 93.25 83 THR A C 1
ATOM 683 O O . THR A 1 83 ? -6.607 7.575 -16.020 1.00 93.25 83 THR A O 1
ATOM 686 N N . ASN A 1 84 ? -6.404 5.989 -14.451 1.00 92.25 84 ASN A N 1
ATOM 687 C CA . ASN A 1 84 ? -7.235 6.635 -13.430 1.00 92.25 84 ASN A CA 1
ATOM 688 C C . ASN A 1 84 ? -6.429 7.571 -12.505 1.00 92.25 84 ASN A C 1
ATOM 690 O O . ASN A 1 84 ? -6.940 8.045 -11.493 1.00 92.25 84 ASN A O 1
ATOM 694 N N . GLY A 1 85 ? -5.144 7.802 -12.796 1.00 91.19 85 GLY A N 1
ATOM 695 C CA . GLY A 1 85 ? -4.257 8.650 -11.999 1.00 91.19 85 GLY A CA 1
ATOM 696 C C . GLY A 1 85 ? -3.778 8.028 -10.680 1.00 91.19 85 GLY A C 1
ATOM 697 O O . GLY A 1 85 ? -3.079 8.699 -9.916 1.00 91.19 85 GLY A O 1
ATOM 698 N N . HIS A 1 86 ? -4.107 6.763 -10.397 1.00 93.06 86 HIS A N 1
ATOM 699 C CA . HIS A 1 86 ? -3.619 6.062 -9.208 1.00 93.06 86 HIS A CA 1
ATOM 700 C C . HIS A 1 86 ? -2.150 5.686 -9.380 1.00 93.06 86 HIS A C 1
ATOM 702 O O . HIS A 1 86 ? -1.757 5.187 -10.435 1.00 93.06 86 HIS A O 1
ATOM 708 N N . LEU A 1 87 ? -1.355 5.867 -8.323 1.00 95.31 87 LEU A N 1
ATOM 709 C CA . LEU A 1 87 ? 0.017 5.366 -8.292 1.00 95.31 87 LEU A CA 1
ATOM 710 C C . LEU A 1 87 ? 0.028 3.846 -8.469 1.00 95.31 87 LEU A C 1
ATOM 712 O O . LEU A 1 87 ? -0.731 3.125 -7.811 1.00 95.31 87 LEU A O 1
ATOM 716 N N . VAL A 1 88 ? 0.914 3.390 -9.348 1.00 96.75 88 VAL A N 1
ATOM 717 C CA . VAL A 1 88 ? 1.187 1.976 -9.581 1.00 96.75 88 VAL A CA 1
ATOM 718 C C . VAL A 1 88 ? 2.529 1.648 -8.953 1.00 96.75 88 VAL A C 1
ATOM 720 O O . VAL A 1 88 ? 3.529 2.340 -9.168 1.00 96.75 88 VAL A O 1
ATOM 723 N N . TYR A 1 89 ? 2.529 0.584 -8.167 1.00 96.06 89 TYR A N 1
ATOM 724 C CA . TYR A 1 89 ? 3.685 0.062 -7.467 1.00 96.06 89 TYR A CA 1
ATOM 725 C C . TYR A 1 89 ? 4.069 -1.290 -8.052 1.00 96.06 89 TYR A C 1
ATOM 727 O O . TYR A 1 89 ? 3.228 -1.983 -8.623 1.00 96.06 89 TYR A O 1
ATOM 735 N N . MET A 1 90 ? 5.323 -1.682 -7.860 1.00 95.25 90 MET A N 1
ATOM 736 C CA . MET A 1 90 ? 5.795 -3.033 -8.142 1.00 95.25 90 MET A CA 1
ATOM 737 C C . MET A 1 90 ? 6.490 -3.602 -6.909 1.00 95.25 90 MET A C 1
ATOM 739 O O . MET A 1 90 ? 7.304 -2.915 -6.283 1.00 95.25 90 MET A O 1
ATOM 743 N N . LYS A 1 91 ? 6.168 -4.853 -6.563 1.00 94.25 91 LYS A N 1
ATOM 744 C CA . LYS A 1 91 ? 6.927 -5.626 -5.581 1.00 94.25 91 LYS A CA 1
ATOM 745 C C . LYS A 1 91 ? 8.271 -5.982 -6.201 1.00 94.25 91 LYS A C 1
ATOM 747 O O . LYS A 1 91 ? 8.327 -6.636 -7.238 1.00 94.25 91 LYS A O 1
ATOM 752 N N . VAL A 1 92 ? 9.343 -5.581 -5.541 1.00 88.19 92 VAL A N 1
ATOM 753 C CA . VAL A 1 92 ? 10.709 -5.974 -5.899 1.00 88.19 92 VAL A CA 1
ATOM 754 C C . VAL A 1 92 ? 11.262 -6.895 -4.816 1.00 88.19 92 VAL A C 1
ATOM 756 O O . VAL A 1 92 ? 10.701 -6.955 -3.713 1.00 88.19 92 VAL A O 1
ATOM 759 N N . GLY A 1 93 ? 12.323 -7.642 -5.118 1.00 76.12 93 GLY A N 1
ATOM 760 C CA . GLY A 1 93 ? 13.038 -8.434 -4.116 1.00 76.12 93 GLY A CA 1
ATOM 761 C C . GLY A 1 93 ? 13.601 -7.589 -2.970 1.00 76.12 93 GLY A C 1
ATOM 762 O O . GLY A 1 93 ? 13.373 -6.374 -2.936 1.00 76.12 93 GLY A O 1
ATOM 763 N N . PRO A 1 94 ? 14.283 -8.200 -1.983 1.00 68.25 94 PRO A N 1
ATOM 764 C CA . PRO A 1 94 ? 14.928 -7.452 -0.908 1.00 68.25 94 PRO A CA 1
ATOM 765 C C . PRO A 1 94 ? 15.837 -6.407 -1.545 1.00 68.25 94 PRO A C 1
ATOM 767 O O . PRO A 1 94 ? 16.841 -6.771 -2.138 1.00 68.25 94 PRO A O 1
ATOM 770 N N . ASN A 1 95 ? 15.420 -5.136 -1.497 1.00 55.69 95 ASN A N 1
ATOM 771 C CA . ASN A 1 95 ? 16.009 -4.065 -2.292 1.00 55.69 95 ASN A CA 1
ATOM 772 C C . ASN A 1 95 ? 17.479 -3.895 -1.877 1.00 55.69 95 ASN A C 1
ATOM 774 O O . ASN A 1 95 ? 17.736 -3.295 -0.822 1.00 55.69 95 ASN A O 1
ATOM 778 N N . PRO A 1 96 ? 18.447 -4.430 -2.644 1.00 46.16 96 PRO A N 1
ATOM 779 C CA . PRO A 1 96 ? 19.841 -4.320 -2.299 1.00 46.16 96 PRO A CA 1
ATOM 780 C C . PRO A 1 96 ? 20.281 -2.994 -2.899 1.00 46.16 96 PRO A C 1
ATOM 782 O O . PRO A 1 96 ? 20.465 -2.889 -4.103 1.00 46.16 96 PRO A O 1
ATOM 785 N N . LEU A 1 97 ? 20.411 -1.967 -2.060 1.00 51.75 97 LEU A N 1
ATOM 786 C CA . LEU A 1 97 ? 21.122 -0.737 -2.419 1.00 51.75 97 LEU A CA 1
ATOM 787 C C . LEU A 1 97 ? 20.513 0.009 -3.621 1.00 51.75 97 LEU A C 1
ATOM 789 O O . LEU A 1 97 ? 21.039 -0.035 -4.729 1.00 51.75 97 LEU A O 1
ATOM 793 N N . ASN A 1 98 ? 19.448 0.785 -3.411 1.00 48.38 98 ASN A N 1
ATOM 794 C CA . ASN A 1 98 ? 19.166 1.851 -4.371 1.00 48.38 98 ASN A CA 1
ATOM 795 C C . ASN A 1 98 ? 18.594 3.101 -3.700 1.00 48.38 98 ASN A C 1
ATOM 797 O O . ASN A 1 98 ? 17.396 3.403 -3.750 1.00 48.38 98 ASN A O 1
ATOM 801 N N . ASP A 1 99 ? 19.492 3.845 -3.059 1.00 51.31 99 ASP A N 1
ATOM 802 C CA . ASP A 1 99 ? 19.259 5.248 -2.715 1.00 51.31 99 ASP A CA 1
ATOM 803 C C . ASP A 1 99 ? 19.235 6.142 -3.972 1.00 51.31 99 ASP A C 1
ATOM 805 O O . ASP A 1 99 ? 18.724 7.257 -3.912 1.00 51.31 99 ASP A O 1
ATOM 809 N N . SER A 1 100 ? 19.653 5.613 -5.129 1.00 48.94 100 SER A N 1
ATOM 810 C CA . SER A 1 100 ? 19.878 6.353 -6.377 1.00 48.94 100 SER A CA 1
ATOM 811 C C . SER A 1 100 ? 18.797 6.162 -7.450 1.00 48.94 100 SER A C 1
ATOM 813 O O . SER A 1 100 ? 18.982 6.604 -8.581 1.00 48.94 100 SER A O 1
ATOM 815 N N . ASN A 1 101 ? 17.670 5.506 -7.150 1.00 49.28 101 ASN A N 1
ATOM 816 C CA . ASN A 1 101 ? 16.674 5.200 -8.180 1.00 49.28 101 ASN A CA 1
ATOM 817 C C . ASN A 1 101 ? 15.888 6.475 -8.587 1.00 49.28 101 ASN A C 1
ATOM 819 O O . ASN A 1 101 ? 15.154 7.011 -7.747 1.00 49.28 101 ASN A O 1
ATOM 823 N N . PRO A 1 102 ? 15.951 6.948 -9.853 1.00 51.88 102 PRO A N 1
ATOM 824 C CA . PRO A 1 102 ? 15.246 8.160 -10.309 1.00 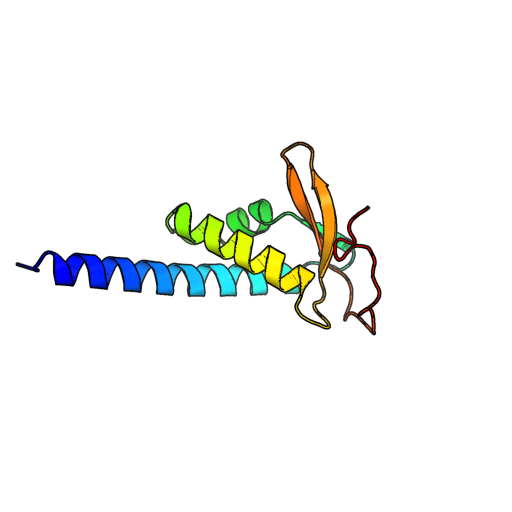51.88 102 PRO A CA 1
ATOM 825 C C . PRO A 1 102 ? 13.719 8.052 -10.172 1.00 51.88 102 PRO A C 1
ATOM 827 O O . PRO A 1 102 ? 13.015 9.052 -10.012 1.00 51.88 102 PRO A O 1
ATOM 830 N N . SER A 1 103 ? 13.208 6.816 -10.153 1.00 52.84 103 SER A N 1
ATOM 831 C CA . SER A 1 103 ? 11.803 6.458 -9.913 1.00 52.84 103 SER A CA 1
ATOM 832 C C . SER A 1 103 ? 11.292 6.816 -8.510 1.00 52.84 103 SER A C 1
ATOM 834 O O . SER A 1 103 ? 10.093 6.721 -8.252 1.00 52.84 103 SER A O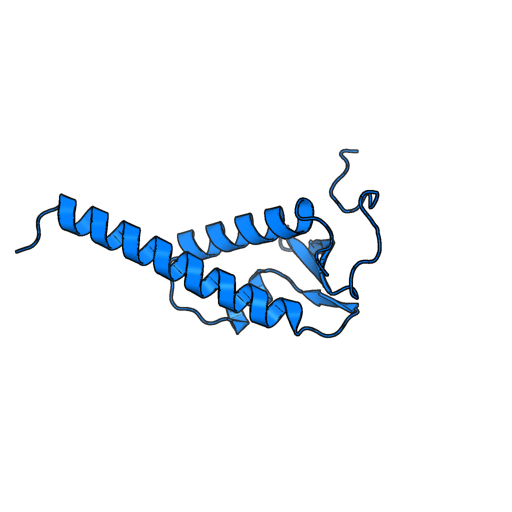 1
ATOM 836 N N . LYS A 1 104 ? 12.159 7.307 -7.607 1.00 51.12 104 LYS A N 1
ATOM 837 C CA . LYS A 1 104 ? 11.749 8.026 -6.385 1.00 51.12 104 LYS A CA 1
ATOM 838 C C . LYS A 1 104 ? 11.228 9.444 -6.668 1.00 51.12 104 LYS A C 1
ATOM 840 O O . LYS A 1 104 ? 10.968 10.197 -5.735 1.00 51.12 104 LYS A O 1
ATOM 845 N N . GLY A 1 105 ? 10.997 9.792 -7.935 1.00 41.16 105 GLY A N 1
ATOM 846 C CA . GLY A 1 105 ? 10.349 11.034 -8.341 1.00 41.16 105 GLY A CA 1
ATOM 847 C C . GLY A 1 105 ? 11.314 12.208 -8.322 1.00 41.16 105 GLY A C 1
ATOM 848 O O . GLY A 1 105 ? 11.043 13.207 -7.655 1.00 41.16 105 GLY A O 1
ATOM 849 N N . GLY A 1 106 ? 12.429 12.067 -9.043 1.00 32.66 106 GLY A N 1
ATOM 850 C CA . GLY A 1 106 ? 13.207 13.218 -9.481 1.00 32.66 106 GLY A CA 1
ATOM 851 C C . GLY A 1 106 ? 12.344 14.090 -10.390 1.00 32.66 106 GLY A C 1
ATOM 852 O O . GLY A 1 106 ? 11.779 13.606 -11.371 1.00 32.66 106 GLY A O 1
ATOM 853 N N . VAL A 1 107 ? 12.199 15.354 -10.006 1.00 40.81 107 VAL A N 1
ATOM 854 C CA . VAL A 1 107 ? 11.628 16.423 -10.828 1.00 40.81 107 VAL A CA 1
ATOM 855 C C . VAL A 1 107 ? 12.357 16.416 -12.179 1.00 40.81 107 VAL A C 1
ATOM 857 O O . VAL A 1 107 ? 13.587 16.451 -12.196 1.00 40.81 107 VAL A O 1
ATOM 860 N N . ARG A 1 108 ? 11.616 16.313 -13.286 1.00 41.50 108 ARG A N 1
ATOM 861 C CA . ARG A 1 108 ? 12.076 16.850 -14.573 1.00 41.50 108 ARG A CA 1
ATOM 862 C C . ARG A 1 108 ? 11.550 18.268 -14.677 1.00 41.50 108 ARG A C 1
ATOM 864 O O . ARG A 1 108 ? 10.381 18.456 -14.266 1.00 41.50 108 ARG A O 1
#